Protein AF-A0A2E4S549-F1 (afdb_monomer_lite)

Radius of gyration: 17.64 Å; chains: 1; bounding box: 39×29×45 Å

Secondary structure (DSSP, 8-state):
---HHHHHHHHHHTT--HHHHTTS-HHHHHHHTT-S-----HHHHHHHHHHSPPPP-

Sequence (57 aa):
MLPWADMVQAAARLGICPGRFWQLSLREWRFLSGQGGQPLQRRAFDQLMRLHPDKEG

Foldseek 3Di:
DDPVVVLQVLCVVVVHDPVNVVVDDPCVSCVSSVVVDDPQDPVNVVVVCVVCPDDDD

Structure (mmCIF, N/CA/C/O backbone):
data_AF-A0A2E4S549-F1
#
_entry.id   AF-A0A2E4S549-F1
#
loop_
_atom_site.group_PDB
_atom_site.id
_atom_site.type_symbol
_atom_site.label_atom_id
_atom_site.label_alt_id
_atom_site.label_comp_id
_atom_site.label_asym_id
_atom_site.label_entity_id
_atom_site.label_seq_id
_atom_site.pdbx_PDB_ins_code
_atom_site.Cartn_x
_atom_site.Cartn_y
_atom_site.Cartn_z
_atom_site.occupancy
_atom_site.B_iso_or_equiv
_atom_site.auth_seq_id
_atom_site.auth_comp_id
_atom_site.auth_asym_id
_atom_site.auth_atom_id
_atom_site.pdbx_PDB_model_num
ATOM 1 N N . MET A 1 1 ? 15.538 1.962 5.572 1.00 71.81 1 MET A N 1
ATOM 2 C CA . MET A 1 1 ? 15.267 2.811 4.388 1.00 71.81 1 MET A CA 1
ATOM 3 C C . MET A 1 1 ? 14.085 2.194 3.645 1.00 71.81 1 MET A C 1
ATOM 5 O O . MET A 1 1 ? 13.996 0.974 3.648 1.00 71.81 1 MET A O 1
ATOM 9 N N . LEU A 1 2 ? 13.138 2.979 3.121 1.00 78.12 2 LEU A N 1
ATOM 10 C CA . LEU A 1 2 ? 11.958 2.414 2.446 1.00 78.12 2 LEU A CA 1
ATOM 11 C C . LEU A 1 2 ? 12.347 1.788 1.092 1.00 78.12 2 LEU A C 1
ATOM 13 O O . LEU A 1 2 ? 13.189 2.365 0.399 1.00 78.12 2 LEU A O 1
ATOM 17 N N . PRO A 1 3 ? 11.742 0.651 0.695 1.00 87.75 3 PRO A N 1
ATOM 18 C CA . PRO A 1 3 ? 11.994 0.012 -0.594 1.00 87.75 3 PRO A CA 1
ATOM 19 C C . PRO A 1 3 ? 11.252 0.755 -1.718 1.00 87.75 3 PRO A C 1
ATOM 21 O O . PRO A 1 3 ? 10.251 0.289 -2.258 1.00 87.75 3 PRO A O 1
ATOM 24 N N . TRP A 1 4 ? 11.722 1.959 -2.053 1.00 86.81 4 TRP A N 1
ATOM 25 C CA . TRP A 1 4 ? 11.047 2.861 -2.994 1.00 86.81 4 TRP A CA 1
ATOM 26 C C . TRP A 1 4 ? 10.806 2.242 -4.373 1.00 86.81 4 TRP A C 1
ATOM 28 O O . TRP A 1 4 ? 9.730 2.422 -4.939 1.00 86.81 4 TRP A O 1
ATOM 38 N N . ALA A 1 5 ? 11.779 1.490 -4.894 1.00 90.19 5 ALA A N 1
ATOM 39 C CA . ALA A 1 5 ? 11.653 0.817 -6.185 1.00 90.19 5 ALA A CA 1
ATOM 40 C C . ALA A 1 5 ? 10.488 -0.188 -6.185 1.00 90.19 5 ALA A C 1
ATOM 42 O O . ALA A 1 5 ? 9.645 -0.150 -7.081 1.00 90.19 5 ALA A O 1
ATOM 43 N N . ASP A 1 6 ? 10.388 -1.015 -5.143 1.00 89.81 6 ASP A N 1
ATOM 44 C CA . ASP A 1 6 ? 9.328 -2.019 -5.012 1.00 89.81 6 ASP A CA 1
ATOM 45 C C . ASP A 1 6 ? 7.951 -1.367 -4.839 1.00 89.81 6 ASP A C 1
ATOM 47 O O . ASP A 1 6 ? 6.959 -1.833 -5.400 1.00 89.81 6 ASP A O 1
ATOM 51 N N . MET A 1 7 ? 7.881 -0.250 -4.107 1.00 90.62 7 MET A N 1
ATOM 52 C CA . MET A 1 7 ? 6.640 0.511 -3.928 1.00 90.62 7 MET A CA 1
ATOM 53 C C . MET A 1 7 ? 6.140 1.105 -5.249 1.00 90.62 7 MET A C 1
ATOM 55 O O . MET A 1 7 ? 4.966 0.949 -5.581 1.00 90.62 7 MET A O 1
ATOM 59 N N . VAL A 1 8 ? 7.019 1.733 -6.037 1.00 90.50 8 VAL A N 1
ATOM 60 C CA . VAL A 1 8 ? 6.659 2.289 -7.353 1.00 90.50 8 VAL A CA 1
ATOM 61 C C . VAL A 1 8 ? 6.246 1.176 -8.325 1.00 90.50 8 VAL A C 1
ATOM 63 O O . VAL A 1 8 ? 5.260 1.327 -9.048 1.00 90.50 8 VAL A O 1
ATOM 66 N N . GLN A 1 9 ? 6.936 0.030 -8.316 1.00 91.00 9 GLN A N 1
ATOM 67 C CA . GLN A 1 9 ? 6.552 -1.130 -9.128 1.00 91.00 9 GLN A CA 1
ATOM 68 C C . GLN A 1 9 ? 5.180 -1.690 -8.730 1.00 91.00 9 GLN A C 1
ATOM 70 O O . GLN A 1 9 ? 4.362 -2.004 -9.597 1.00 91.00 9 GLN A O 1
ATOM 75 N N . ALA A 1 10 ? 4.893 -1.797 -7.432 1.00 90.88 10 ALA A N 1
ATOM 76 C CA . ALA A 1 10 ? 3.586 -2.231 -6.950 1.00 90.88 10 ALA A CA 1
ATOM 77 C C . ALA A 1 10 ? 2.482 -1.217 -7.298 1.00 90.88 10 ALA A C 1
ATOM 79 O O . ALA A 1 10 ? 1.389 -1.622 -7.687 1.00 90.88 10 ALA A O 1
ATOM 80 N N . ALA A 1 11 ? 2.772 0.085 -7.246 1.00 91.19 11 ALA A N 1
ATOM 81 C CA . ALA A 1 11 ? 1.843 1.129 -7.672 1.00 91.19 11 ALA A CA 1
ATOM 82 C C . ALA A 1 11 ? 1.493 0.992 -9.163 1.00 91.19 11 ALA A C 1
ATOM 84 O O . ALA A 1 11 ? 0.318 1.058 -9.525 1.00 91.19 11 ALA A O 1
ATOM 85 N N . ALA A 1 12 ? 2.483 0.696 -10.013 1.00 91.06 12 ALA A N 1
ATOM 86 C CA . ALA A 1 12 ? 2.258 0.431 -11.432 1.00 91.06 12 ALA A CA 1
ATOM 87 C C . ALA A 1 12 ? 1.367 -0.804 -11.663 1.00 91.06 12 ALA A C 1
ATOM 89 O O . ALA A 1 12 ? 0.470 -0.761 -12.503 1.00 91.06 12 ALA A O 1
ATOM 90 N N . ARG A 1 13 ? 1.544 -1.880 -10.879 1.00 89.94 13 ARG A N 1
ATOM 91 C CA . ARG A 1 13 ? 0.669 -3.072 -10.923 1.00 89.94 13 ARG A CA 1
ATOM 92 C C . ARG A 1 13 ? -0.775 -2.774 -10.505 1.00 89.94 13 ARG A C 1
ATOM 94 O O . ARG 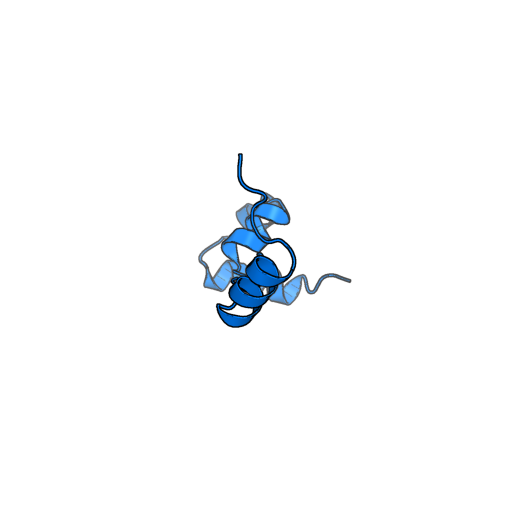A 1 13 ? -1.685 -3.445 -10.977 1.00 89.94 13 ARG A O 1
ATOM 101 N N . LEU A 1 14 ? -0.982 -1.766 -9.658 1.00 89.00 14 LEU A N 1
ATOM 102 C CA . LEU A 1 14 ? -2.300 -1.251 -9.267 1.00 89.00 14 LEU A CA 1
ATOM 103 C C . LEU A 1 14 ? -2.863 -0.208 -10.258 1.00 89.00 14 LEU A C 1
ATOM 105 O O . LEU A 1 14 ? -3.933 0.344 -10.014 1.00 89.00 14 LEU A O 1
ATOM 109 N N . GLY A 1 15 ? -2.161 0.090 -11.359 1.00 92.31 15 GLY A N 1
ATOM 110 C CA . GLY A 1 15 ? -2.582 1.082 -12.357 1.00 92.31 15 GLY A CA 1
ATOM 111 C C . GLY A 1 15 ? -2.367 2.541 -11.935 1.00 92.31 15 GLY A C 1
ATOM 112 O O . GLY A 1 15 ? -2.937 3.454 -12.533 1.00 92.31 15 GLY A O 1
ATOM 113 N N . ILE A 1 16 ? -1.556 2.790 -10.904 1.00 92.19 16 ILE A N 1
ATOM 114 C CA . ILE A 1 16 ? -1.251 4.134 -10.409 1.00 92.19 16 ILE A CA 1
ATOM 115 C C . ILE A 1 16 ? -0.027 4.670 -11.156 1.00 92.19 16 ILE A C 1
ATOM 117 O O . ILE A 1 16 ? 1.080 4.149 -11.025 1.00 92.19 16 ILE A O 1
ATOM 121 N N . CYS A 1 17 ? -0.210 5.748 -11.920 1.00 91.81 17 CYS A N 1
ATOM 122 C CA . CYS A 1 17 ? 0.893 6.421 -12.604 1.00 91.81 17 CYS A CA 1
ATOM 123 C C . CYS A 1 17 ? 1.906 7.007 -11.595 1.00 91.81 17 CYS A C 1
ATOM 125 O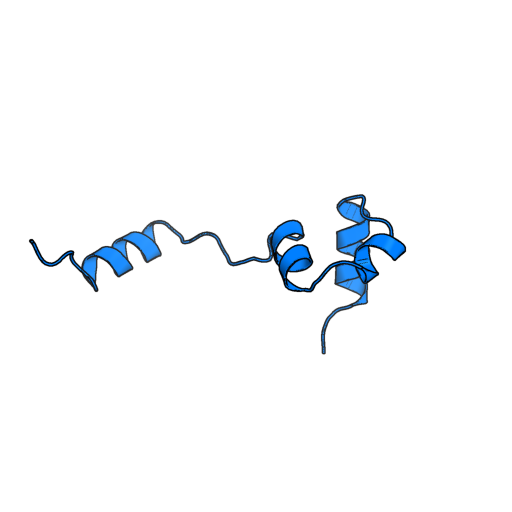 O . CYS A 1 17 ? 1.486 7.499 -10.541 1.00 91.81 17 CYS A O 1
ATOM 127 N N . PRO A 1 18 ? 3.210 7.089 -11.929 1.00 88.00 18 PRO A N 1
ATOM 128 C CA . PRO A 1 18 ? 4.241 7.582 -11.008 1.00 88.00 18 PRO A CA 1
ATOM 129 C C . PRO A 1 18 ? 3.951 8.973 -10.428 1.00 88.00 18 PRO A C 1
ATOM 131 O O . PRO A 1 18 ? 4.139 9.197 -9.238 1.00 88.00 18 PRO A O 1
ATOM 134 N N . GLY A 1 19 ? 3.423 9.899 -11.238 1.00 92.81 19 GLY A N 1
ATOM 135 C CA . GLY A 1 19 ? 3.056 11.239 -10.766 1.00 92.81 19 GLY A CA 1
ATOM 136 C C . GLY A 1 19 ? 1.974 11.227 -9.679 1.00 92.81 19 GLY A C 1
ATOM 137 O O . GLY A 1 19 ? 2.055 11.997 -8.729 1.00 92.81 19 GLY A O 1
ATOM 138 N N . ARG A 1 20 ? 1.002 10.309 -9.771 1.00 92.12 20 ARG A N 1
ATOM 139 C CA . ARG A 1 20 ? -0.034 10.131 -8.744 1.00 92.12 20 ARG A CA 1
ATOM 140 C C . ARG A 1 20 ? 0.524 9.429 -7.508 1.00 92.12 20 ARG A C 1
ATOM 142 O O . ARG A 1 20 ? 0.153 9.799 -6.405 1.00 92.12 20 ARG A O 1
ATOM 149 N N . PHE A 1 21 ? 1.446 8.477 -7.672 1.00 92.75 21 PHE A N 1
ATOM 150 C CA . PHE A 1 21 ? 2.126 7.830 -6.546 1.00 92.75 21 PHE A CA 1
ATOM 151 C C . PHE A 1 21 ? 2.841 8.843 -5.641 1.00 92.75 21 PHE A C 1
ATOM 153 O O . PHE A 1 21 ? 2.677 8.787 -4.428 1.00 92.75 21 PHE A O 1
ATOM 160 N N . TRP A 1 22 ? 3.558 9.814 -6.215 1.00 92.38 22 TRP A N 1
ATOM 161 C CA . TRP A 1 22 ? 4.258 10.846 -5.436 1.00 92.38 22 TRP A CA 1
ATOM 162 C C . TRP A 1 22 ? 3.335 11.847 -4.731 1.00 92.38 22 TRP A C 1
ATOM 164 O O . TRP A 1 22 ? 3.781 12.549 -3.828 1.00 92.38 22 TRP A O 1
ATOM 174 N N . GLN A 1 23 ? 2.062 11.914 -5.125 1.00 95.12 23 GLN A N 1
ATOM 175 C CA . GLN A 1 23 ? 1.047 12.729 -4.455 1.00 95.12 23 GLN A CA 1
ATOM 176 C C . GL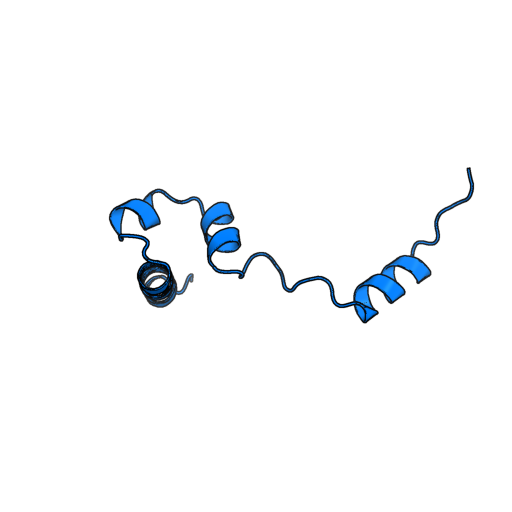N A 1 23 ? 0.356 11.984 -3.306 1.00 95.12 23 GLN A C 1
ATOM 178 O O . GLN A 1 23 ? -0.283 12.625 -2.475 1.00 95.12 23 GLN A O 1
ATOM 183 N N . LEU A 1 24 ? 0.464 10.651 -3.250 1.00 90.31 24 LEU A N 1
ATOM 184 C CA . LEU A 1 24 ? -0.143 9.857 -2.186 1.00 90.31 24 LEU A CA 1
ATOM 185 C C . LEU A 1 24 ? 0.609 10.048 -0.871 1.00 90.31 24 LEU A C 1
ATOM 187 O O . LEU A 1 24 ? 1.838 9.982 -0.805 1.00 90.31 24 LEU A O 1
ATOM 191 N N . SER A 1 25 ? -0.144 10.172 0.215 1.00 89.06 25 SER A N 1
ATOM 192 C CA . SER A 1 25 ? 0.410 10.004 1.551 1.00 89.06 25 SER A CA 1
ATOM 193 C C . SER A 1 25 ? 0.787 8.539 1.803 1.00 89.06 25 SER A C 1
ATOM 195 O O . SER A 1 25 ? 0.195 7.601 1.260 1.00 89.06 25 SER A O 1
ATOM 197 N N . LEU A 1 26 ? 1.732 8.305 2.720 1.00 85.31 26 LEU A N 1
ATOM 198 C CA . LEU A 1 26 ? 2.133 6.946 3.105 1.00 85.31 26 LEU A CA 1
ATOM 199 C C . LEU A 1 26 ? 0.963 6.127 3.691 1.00 85.31 26 LEU A C 1
ATOM 201 O O . LEU A 1 26 ? 0.959 4.899 3.603 1.00 85.31 26 LEU A O 1
ATOM 205 N N . ARG A 1 27 ? -0.035 6.793 4.288 1.00 86.25 27 ARG A N 1
ATOM 206 C CA . ARG A 1 27 ? -1.245 6.154 4.824 1.00 86.25 27 ARG A CA 1
ATOM 207 C C . ARG A 1 27 ? -2.146 5.641 3.703 1.00 86.25 27 ARG A C 1
ATOM 209 O O . ARG A 1 27 ? -2.581 4.494 3.767 1.00 86.25 27 ARG A O 1
ATOM 216 N N . GLU A 1 28 ? -2.386 6.457 2.682 1.00 88.69 28 GLU A N 1
ATOM 217 C CA . GLU A 1 28 ? -3.161 6.057 1.502 1.00 88.69 28 GLU A CA 1
ATOM 218 C C . GLU A 1 28 ? -2.448 4.951 0.733 1.00 88.69 28 GLU A C 1
ATOM 220 O O . GLU A 1 28 ? -3.069 3.954 0.377 1.00 88.69 28 GLU A O 1
ATOM 225 N N . TRP A 1 29 ? -1.128 5.063 0.559 1.00 88.75 29 TRP A N 1
ATOM 226 C CA . TRP A 1 29 ? -0.337 3.993 -0.041 1.00 88.75 29 TRP A CA 1
ATOM 227 C C . TRP A 1 29 ? -0.475 2.672 0.727 1.00 88.75 29 TRP A C 1
ATOM 229 O O . TRP A 1 29 ? -0.689 1.625 0.119 1.00 88.75 29 TRP A O 1
ATOM 239 N N . ARG A 1 30 ? -0.385 2.689 2.063 1.00 85.56 30 ARG A N 1
ATOM 240 C CA . ARG A 1 30 ? -0.566 1.483 2.892 1.00 85.56 30 ARG A CA 1
ATOM 241 C C . ARG A 1 30 ? -1.951 0.869 2.735 1.00 85.56 30 ARG A C 1
ATOM 243 O O . ARG A 1 30 ? -2.064 -0.351 2.677 1.00 85.56 30 ARG A O 1
ATOM 250 N N . PHE A 1 31 ? -2.980 1.704 2.645 1.00 85.25 31 PHE A N 1
ATOM 251 C CA . PHE A 1 31 ? -4.340 1.249 2.387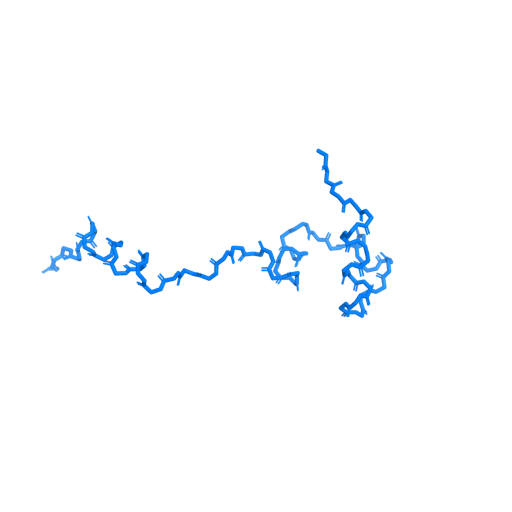 1.00 85.25 31 PHE A CA 1
ATOM 252 C C . PHE A 1 31 ? -4.457 0.583 1.006 1.00 85.25 31 PHE A C 1
ATOM 254 O O . PHE A 1 31 ? -4.927 -0.547 0.909 1.00 85.25 31 PHE A O 1
ATOM 261 N N . LEU A 1 32 ? -3.950 1.233 -0.046 1.00 85.50 32 LEU A N 1
ATOM 262 C CA . LEU A 1 32 ? -4.013 0.743 -1.429 1.00 85.50 32 LEU A CA 1
ATOM 263 C C . LEU A 1 32 ? -3.164 -0.509 -1.674 1.00 85.50 32 LEU A C 1
ATOM 265 O O . LEU A 1 32 ? -3.565 -1.398 -2.417 1.00 85.50 32 LEU A O 1
ATOM 269 N N . SER A 1 33 ? -1.992 -0.594 -1.048 1.00 82.75 33 SER A N 1
ATOM 270 C CA . SER A 1 33 ? -1.078 -1.734 -1.189 1.00 82.75 33 SER A CA 1
ATOM 271 C C . SER A 1 33 ? -1.485 -2.954 -0.360 1.00 82.75 33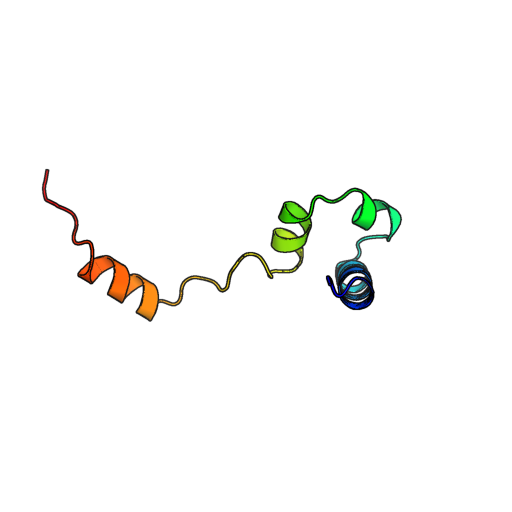 SER A C 1
ATOM 273 O O . SER A 1 33 ? -0.774 -3.957 -0.377 1.00 82.75 33 SER A O 1
ATOM 275 N N . GLY A 1 34 ? -2.576 -2.876 0.413 1.00 73.88 34 GLY A N 1
ATOM 276 C CA . GLY A 1 34 ? -2.966 -3.940 1.343 1.00 73.88 34 GLY A CA 1
ATOM 277 C C . GLY A 1 34 ? -1.941 -4.181 2.460 1.00 73.88 34 GLY A C 1
ATOM 278 O O . GLY A 1 34 ? -2.061 -5.144 3.210 1.00 73.88 34 GLY A O 1
ATOM 279 N N . GLN A 1 35 ? -0.934 -3.306 2.594 1.00 67.00 35 GLN A N 1
ATOM 280 C CA . GLN A 1 35 ? 0.039 -3.322 3.691 1.00 67.00 35 GLN A CA 1
ATOM 281 C C . GLN A 1 35 ? -0.492 -2.629 4.954 1.00 67.00 35 GLN A C 1
ATOM 283 O O . GLN A 1 35 ? 0.210 -2.544 5.964 1.00 67.00 35 GLN A O 1
ATOM 288 N N . GLY A 1 36 ? -1.717 -2.103 4.906 1.00 59.50 36 GLY A N 1
ATOM 289 C CA . GLY A 1 36 ? -2.456 -1.543 6.031 1.00 59.50 36 GLY A CA 1
ATOM 290 C C . GLY A 1 36 ? -2.894 -2.618 7.021 1.00 59.50 36 GLY A C 1
ATOM 291 O O . GLY A 1 36 ? -4.084 -2.825 7.201 1.00 59.50 36 GLY A O 1
ATOM 292 N N . GLY A 1 37 ? -1.923 -3.273 7.661 1.00 62.12 37 GLY A N 1
ATOM 293 C CA . GLY A 1 37 ? -2.137 -4.281 8.693 1.00 62.12 37 GLY A CA 1
ATOM 294 C C . GLY A 1 37 ? -2.617 -5.618 8.135 1.00 62.12 37 GLY A C 1
ATOM 295 O O . GLY A 1 37 ? -3.501 -5.690 7.286 1.00 62.12 37 GLY A O 1
ATOM 296 N N . GLN A 1 38 ? -2.039 -6.708 8.637 1.00 67.69 38 GLN A N 1
ATOM 297 C CA . GLN A 1 38 ? -2.626 -8.025 8.427 1.00 67.69 38 GLN A CA 1
ATOM 298 C C . GLN A 1 38 ? -4.055 -7.986 9.005 1.00 67.69 38 GLN A C 1
ATOM 300 O O . GLN A 1 38 ? -4.215 -7.492 10.127 1.00 67.69 38 GLN A O 1
ATOM 305 N N . PRO A 1 39 ? -5.090 -8.449 8.278 1.00 68.19 39 PRO A N 1
ATOM 306 C CA . PRO A 1 39 ? -6.433 -8.511 8.838 1.00 68.19 39 PRO A CA 1
ATOM 307 C C . PRO A 1 39 ? -6.383 -9.296 10.150 1.00 68.19 39 PRO A C 1
ATOM 309 O O . PRO A 1 39 ? -5.707 -10.327 10.233 1.00 68.19 39 PRO A O 1
ATOM 312 N N . LEU A 1 40 ? -7.055 -8.781 11.185 1.00 79.44 40 LEU A N 1
ATOM 313 C CA . LEU A 1 40 ? -7.068 -9.413 12.499 1.00 79.44 40 LEU A CA 1
ATOM 314 C C . LEU A 1 40 ? -7.565 -10.852 12.343 1.00 79.44 40 LEU A C 1
ATOM 316 O O . LEU A 1 40 ? -8.715 -11.094 11.977 1.00 79.44 40 LEU A O 1
ATOM 320 N N . GLN A 1 41 ? -6.681 -11.818 12.583 1.00 85.50 41 GLN A N 1
ATOM 321 C CA . GLN A 1 41 ? -7.041 -13.222 12.451 1.00 85.50 41 GLN A CA 1
ATOM 322 C C . GLN A 1 41 ? -8.071 -13.590 13.517 1.00 85.50 41 GLN A C 1
ATOM 324 O O . GLN A 1 41 ? -7.991 -13.116 14.652 1.00 85.50 41 GLN A O 1
ATOM 329 N N . ARG A 1 42 ? -8.992 -14.504 13.187 1.00 86.12 42 ARG A N 1
ATOM 330 C CA . ARG A 1 42 ? -10.063 -14.919 14.107 1.00 86.12 42 ARG A CA 1
ATOM 331 C C . ARG A 1 42 ? -9.533 -15.339 15.483 1.00 86.12 42 ARG A C 1
ATOM 333 O O . ARG A 1 42 ? -10.059 -14.904 16.496 1.00 86.12 42 ARG A O 1
ATOM 340 N N . ARG A 1 43 ? -8.428 -16.089 15.516 1.00 89.12 43 ARG A N 1
ATOM 341 C CA . ARG A 1 43 ? -7.769 -16.507 16.765 1.00 89.12 43 ARG A CA 1
ATOM 342 C C . ARG A 1 43 ? -7.288 -15.329 17.618 1.00 89.12 43 ARG A C 1
ATOM 344 O O . ARG A 1 43 ? -7.445 -15.361 18.831 1.00 89.12 43 ARG A O 1
ATOM 351 N N . ALA A 1 44 ? -6.706 -14.306 16.989 1.00 88.00 44 ALA A N 1
ATOM 352 C CA . ALA A 1 44 ? -6.226 -13.114 17.685 1.00 88.00 44 ALA A CA 1
ATOM 353 C C . ALA A 1 44 ? -7.398 -12.285 18.235 1.00 88.00 44 ALA A C 1
ATOM 355 O O . ALA A 1 44 ? -7.319 -11.766 19.344 1.00 88.00 44 ALA A O 1
ATOM 356 N N . PHE A 1 45 ? -8.508 -12.222 17.495 1.00 89.31 45 PHE A N 1
ATOM 357 C CA . PHE A 1 45 ? -9.746 -11.601 17.962 1.00 89.31 45 PHE A CA 1
ATOM 358 C C . PHE A 1 45 ? -10.341 -12.334 19.174 1.00 89.31 45 PHE A C 1
ATOM 360 O O . PHE A 1 45 ? -10.592 -11.707 20.200 1.00 89.31 45 PHE A O 1
ATOM 367 N N . ASP A 1 46 ? -10.481 -13.661 19.101 1.00 93.50 46 ASP A N 1
ATOM 368 C CA . ASP A 1 46 ? -11.009 -14.465 20.211 1.00 93.50 46 ASP A CA 1
ATOM 369 C C . ASP A 1 46 ? -10.131 -14.323 21.475 1.00 93.50 46 ASP A C 1
ATOM 371 O O . ASP A 1 46 ? -10.631 -14.313 22.601 1.00 93.50 46 ASP A O 1
ATOM 375 N N . GLN A 1 47 ? -8.811 -14.182 21.306 1.00 93.31 47 GLN A N 1
ATOM 376 C CA . GLN A 1 47 ? -7.883 -13.936 22.410 1.00 93.31 47 GLN A CA 1
ATOM 377 C C . GLN A 1 47 ? -8.084 -12.550 23.040 1.00 93.31 47 GLN A C 1
ATOM 379 O O . GLN A 1 47 ? -8.082 -12.444 24.265 1.00 93.31 47 GLN A O 1
ATOM 384 N N . LEU A 1 48 ? -8.301 -11.507 22.232 1.00 92.38 48 LEU A N 1
ATOM 385 C CA . LEU A 1 48 ? -8.602 -10.161 22.729 1.00 92.38 48 LEU A CA 1
ATOM 386 C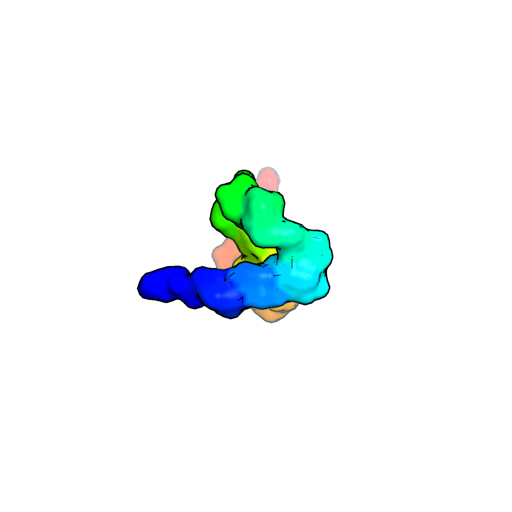 C . LEU A 1 48 ? -9.912 -10.125 23.520 1.00 92.38 48 LEU A C 1
ATOM 388 O O . LEU A 1 48 ? -9.934 -9.549 24.604 1.00 92.38 48 LEU A O 1
ATOM 392 N N . MET A 1 49 ? -10.959 -10.800 23.035 1.00 92.19 49 MET A N 1
ATOM 393 C CA . MET A 1 49 ? -12.237 -10.901 23.752 1.00 92.19 49 MET A CA 1
ATOM 394 C C . MET A 1 49 ? -12.087 -11.560 25.129 1.00 92.19 49 MET A C 1
ATOM 396 O O . MET A 1 49 ? -12.744 -11.158 26.081 1.00 92.19 49 MET A O 1
ATOM 400 N N . ARG A 1 50 ? -11.209 -12.564 25.263 1.00 91.50 50 ARG A N 1
ATOM 401 C CA . ARG A 1 50 ? -10.940 -13.208 26.562 1.00 91.50 50 ARG A CA 1
ATOM 402 C C . ARG A 1 50 ? -10.132 -12.331 27.512 1.00 91.50 50 ARG A C 1
ATOM 404 O O . ARG A 1 50 ? -10.322 -12.426 28.718 1.00 91.50 50 ARG A O 1
ATOM 411 N N . LEU A 1 51 ? -9.192 -11.547 26.985 1.00 93.81 51 LEU A N 1
ATOM 412 C CA . LEU A 1 51 ? -8.337 -10.663 27.785 1.00 93.81 51 LEU A CA 1
ATOM 413 C C . LEU A 1 51 ? -9.084 -9.412 28.258 1.00 93.81 51 LEU A C 1
ATOM 415 O O . LEU A 1 51 ? -8.781 -8.881 29.325 1.00 93.81 51 LEU A O 1
ATOM 419 N N . HIS A 1 52 ? -10.060 -8.964 27.474 1.00 90.00 52 HIS A N 1
ATOM 420 C CA . HIS A 1 52 ? -10.883 -7.795 27.752 1.00 90.00 52 HIS A CA 1
ATOM 421 C C . HIS A 1 52 ? -12.367 -8.164 27.646 1.00 90.00 52 HIS A C 1
ATOM 423 O O . HIS A 1 52 ? -13.031 -7.722 26.710 1.00 90.00 52 HIS A O 1
ATOM 429 N N . PRO A 1 53 ? -12.887 -8.995 28.567 1.00 83.88 53 PRO A N 1
ATOM 430 C CA . PRO A 1 53 ? -14.312 -9.278 28.603 1.00 83.88 53 PRO A CA 1
ATOM 431 C C . PRO A 1 53 ? -15.062 -7.977 28.890 1.00 83.88 53 PRO A C 1
ATOM 433 O O . PRO A 1 53 ? -14.631 -7.186 29.740 1.00 83.88 53 PRO A O 1
ATOM 436 N N . ASP A 1 54 ? -16.162 -7.752 28.173 1.00 84.44 54 ASP A N 1
ATOM 437 C CA . ASP A 1 54 ? -17.023 -6.603 28.426 1.00 84.44 54 ASP A CA 1
ATOM 438 C C . ASP A 1 54 ? -17.438 -6.617 29.899 1.00 84.44 54 ASP A C 1
ATOM 440 O O . ASP A 1 54 ? -17.911 -7.624 30.431 1.00 84.44 54 ASP A O 1
ATOM 444 N N . LYS A 1 55 ? -17.198 -5.499 30.584 1.00 77.88 55 LYS A N 1
ATOM 445 C CA . LYS A 1 55 ? -17.735 -5.296 31.925 1.00 77.88 55 LYS A CA 1
ATOM 446 C C . LYS A 1 55 ? -19.200 -4.942 31.732 1.00 77.88 55 LYS A C 1
ATOM 448 O O . LYS A 1 55 ? -19.490 -3.946 31.074 1.00 77.88 55 LYS A O 1
ATOM 453 N N . GLU A 1 56 ? -20.083 -5.793 32.238 1.00 73.19 56 GLU A N 1
ATOM 454 C CA . GLU A 1 56 ? -21.526 -5.561 32.221 1.00 73.19 56 GLU A CA 1
ATOM 455 C C . GLU A 1 56 ? -21.845 -4.140 32.722 1.00 73.19 56 GLU A C 1
ATOM 457 O O . GLU A 1 56 ? -21.188 -3.636 33.640 1.00 73.19 56 GLU A O 1
ATOM 462 N N . GLY A 1 57 ? -22.791 -3.490 32.036 1.00 51.31 57 GLY A N 1
ATOM 463 C CA . GLY A 1 57 ? -23.297 -2.157 32.367 1.00 51.31 57 GLY A CA 1
ATOM 464 C C . GLY A 1 57 ? -24.169 -2.135 33.611 1.00 51.31 57 GLY A C 1
ATOM 465 O O . GLY A 1 57 ? -24.752 -3.187 33.950 1.00 51.31 57 GLY A O 1
#

pLDDT: mean 85.24, std 9.45, range [51.31, 95.12]